Protein AF-A0A3D1TF73-F1 (afdb_monomer_lite)

Sequence (74 aa):
MANPPFPRETLKAKKTRALEICTLLDQDYPQAECALHHNTPLQLLIATILSAQCTDRRVNLVTPDLFQRFPDAH

Structure (mmCIF, N/CA/C/O backbone):
data_AF-A0A3D1TF73-F1
#
_entry.id   AF-A0A3D1TF73-F1
#
loop_
_atom_site.group_PDB
_atom_site.id
_atom_site.type_symbol
_atom_site.label_atom_id
_atom_site.label_alt_id
_atom_site.label_comp_id
_atom_site.label_asym_id
_atom_site.label_entity_id
_atom_site.label_seq_id
_atom_site.pdbx_PDB_ins_code
_atom_site.Cartn_x
_atom_site.Cartn_y
_atom_site.Cartn_z
_atom_site.occupancy
_atom_site.B_iso_or_equiv
_atom_site.auth_seq_id
_atom_site.auth_comp_id
_atom_site.auth_asym_id
_atom_site.auth_atom_id
_atom_site.pdbx_PDB_model_num
ATOM 1 N N . MET A 1 1 ? -20.659 29.520 12.761 1.00 58.16 1 MET A N 1
ATOM 2 C CA . MET A 1 1 ? -20.230 28.166 12.344 1.00 58.16 1 MET A CA 1
ATOM 3 C C . MET A 1 1 ? -21.203 27.178 12.965 1.00 58.16 1 MET A C 1
ATOM 5 O O . MET A 1 1 ? -21.364 27.219 14.176 1.00 58.16 1 MET A O 1
ATOM 9 N N . ALA A 1 2 ? -21.932 26.402 12.161 1.00 69.62 2 ALA A N 1
ATOM 10 C CA . ALA A 1 2 ? -22.916 25.448 12.674 1.00 69.62 2 ALA A CA 1
ATOM 11 C C . ALA A 1 2 ? -22.218 24.331 13.469 1.00 69.62 2 ALA A C 1
ATOM 13 O O . ALA A 1 2 ? -21.149 23.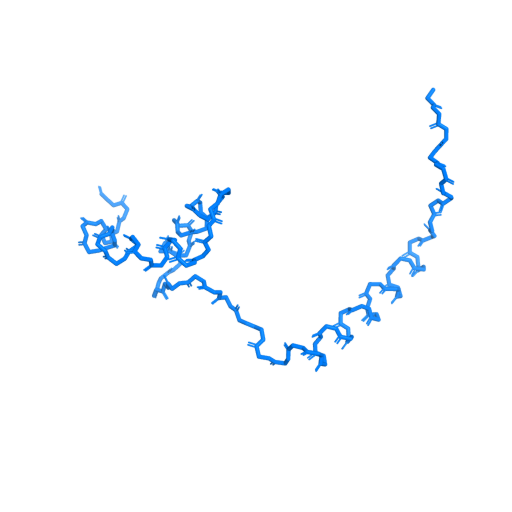866 13.069 1.00 69.62 2 ALA A O 1
ATOM 14 N N . ASN A 1 3 ? -22.815 23.912 14.587 1.00 63.72 3 ASN A N 1
ATOM 15 C CA . ASN A 1 3 ? -22.372 22.714 15.295 1.00 63.72 3 ASN A CA 1
ATOM 16 C C . ASN A 1 3 ? -22.513 21.504 14.356 1.00 63.72 3 ASN A C 1
ATOM 18 O O . ASN A 1 3 ? -23.525 21.412 13.655 1.00 63.72 3 ASN A O 1
ATOM 22 N N . PRO A 1 4 ? -21.532 20.583 14.311 1.00 70.81 4 PRO A N 1
ATOM 23 C CA . PRO A 1 4 ? -21.674 19.369 13.523 1.00 70.81 4 PRO A CA 1
ATOM 24 C C . PRO A 1 4 ? -22.909 18.582 14.002 1.00 70.81 4 PRO A C 1
ATOM 26 O O . PRO A 1 4 ? -23.170 18.550 15.206 1.00 70.81 4 PRO A O 1
ATOM 29 N N . PRO A 1 5 ? -23.660 17.937 13.088 1.00 73.81 5 PRO A N 1
ATOM 30 C CA . PRO A 1 5 ? -24.936 17.277 13.389 1.00 73.81 5 PRO A CA 1
ATOM 31 C C . PRO A 1 5 ? -24.817 16.110 14.380 1.00 73.81 5 PRO A C 1
ATOM 33 O O . PRO A 1 5 ? -25.827 15.625 14.878 1.00 73.81 5 PRO A O 1
ATOM 36 N N . PHE A 1 6 ? -23.591 15.684 14.698 1.00 76.25 6 PHE A N 1
ATOM 37 C CA . PHE A 1 6 ? -23.312 14.626 15.654 1.00 76.25 6 PHE A CA 1
ATOM 38 C C . PHE A 1 6 ? -22.277 15.097 16.681 1.00 76.25 6 PHE A C 1
ATOM 40 O O . PHE A 1 6 ? -21.236 15.646 16.291 1.00 76.25 6 PHE A O 1
ATOM 47 N N . PRO A 1 7 ? -22.529 14.887 17.986 1.00 80.38 7 PRO A N 1
ATOM 48 C CA . PRO A 1 7 ? -21.534 15.158 19.010 1.00 80.38 7 PRO A CA 1
ATOM 49 C C . PRO A 1 7 ? -20.282 14.318 18.736 1.00 80.38 7 PRO A C 1
ATOM 51 O O . PRO A 1 7 ? -20.358 13.126 18.438 1.00 80.38 7 PRO A O 1
ATOM 54 N N . ARG A 1 8 ? -19.110 14.953 18.813 1.00 84.12 8 ARG A N 1
ATOM 55 C CA . ARG A 1 8 ? -17.830 14.254 18.668 1.00 84.12 8 ARG A CA 1
ATOM 56 C C . ARG A 1 8 ? -17.624 13.341 19.877 1.00 84.12 8 ARG A C 1
ATOM 58 O O . ARG A 1 8 ? -17.748 13.784 21.014 1.00 84.12 8 ARG A O 1
ATOM 65 N N . GLU A 1 9 ? -17.293 12.080 19.625 1.00 90.75 9 GLU A N 1
ATOM 66 C CA . GLU A 1 9 ? -16.931 11.121 20.672 1.00 90.75 9 GLU A CA 1
ATOM 67 C C . GLU A 1 9 ? -15.653 11.549 21.428 1.00 90.75 9 GLU A C 1
ATOM 69 O O . GLU A 1 9 ? -14.823 12.307 20.916 1.00 90.75 9 GLU A O 1
ATOM 74 N N . THR A 1 10 ? -15.463 11.036 22.648 1.00 95.31 10 THR A N 1
ATOM 75 C CA . THR A 1 10 ? -14.217 11.252 23.404 1.00 95.31 10 THR A CA 1
ATOM 76 C C . THR A 1 10 ? -13.038 10.538 22.736 1.00 95.31 10 THR A C 1
ATOM 78 O O . THR A 1 10 ? -13.210 9.519 22.068 1.00 95.31 10 THR A O 1
ATOM 81 N N . LEU A 1 11 ? -11.806 11.006 22.975 1.00 94.56 11 LEU A N 1
ATOM 82 C CA . LEU A 1 11 ? -10.604 10.337 22.453 1.00 94.56 11 LEU A CA 1
ATOM 83 C C . LEU A 1 11 ? -10.498 8.869 22.895 1.00 94.56 11 LEU A C 1
ATOM 85 O O . LEU A 1 11 ? -10.011 8.040 22.129 1.00 94.56 11 LEU A O 1
ATOM 89 N N . LYS A 1 12 ? -10.959 8.544 24.112 1.00 96.56 12 LYS A N 1
ATOM 90 C CA . LYS A 1 12 ? -10.979 7.167 24.622 1.00 96.56 12 LYS A CA 1
ATOM 91 C C . LYS A 1 12 ? -11.944 6.302 23.811 1.00 96.56 12 LYS A C 1
ATOM 93 O O . LYS A 1 12 ? -11.524 5.274 23.296 1.00 96.56 12 LYS A O 1
ATOM 98 N N . ALA A 1 13 ? -13.188 6.756 23.644 1.00 96.44 13 ALA A N 1
ATOM 99 C CA . ALA A 1 13 ? -14.198 6.042 22.862 1.00 96.44 13 ALA A CA 1
ATOM 100 C C . ALA A 1 13 ? -13.760 5.846 21.398 1.00 96.44 13 ALA A C 1
ATOM 102 O O . ALA A 1 13 ? -13.847 4.735 20.879 1.00 96.44 13 ALA A O 1
ATOM 103 N N . LYS A 1 14 ? -13.166 6.880 20.780 1.00 95.94 14 LYS A N 1
ATOM 104 C CA . LYS A 1 14 ? -12.611 6.806 19.419 1.00 95.94 14 LYS A CA 1
ATOM 105 C C . LYS A 1 14 ? -11.554 5.714 19.266 1.00 95.94 14 LYS A C 1
ATOM 107 O O . LYS A 1 14 ? -11.566 4.984 18.281 1.00 95.94 14 LYS A O 1
ATOM 112 N N . LYS A 1 15 ? -10.623 5.620 20.224 1.00 97.56 15 LYS A N 1
ATOM 113 C CA . LYS A 1 15 ? -9.558 4.606 20.210 1.00 97.56 15 LYS A CA 1
ATOM 114 C C . LYS A 1 15 ? -10.120 3.197 20.375 1.00 97.56 15 LYS A C 1
ATOM 116 O O . LYS A 1 15 ? -9.719 2.318 19.623 1.00 97.56 15 LYS A O 1
ATOM 121 N N . THR A 1 16 ? -11.052 2.998 21.310 1.00 98.06 16 THR A N 1
ATOM 122 C CA . THR A 1 16 ? -11.720 1.702 21.512 1.00 98.06 16 THR A CA 1
ATOM 123 C C . THR A 1 16 ? -12.406 1.238 20.230 1.00 98.06 16 THR A C 1
ATOM 125 O O . THR A 1 16 ? -12.102 0.158 19.736 1.00 98.06 16 THR A O 1
ATOM 128 N N . ARG A 1 17 ? -13.223 2.103 19.620 1.00 97.19 17 ARG A N 1
ATOM 129 C CA . ARG A 1 17 ? -13.926 1.798 18.370 1.00 97.19 17 ARG A CA 1
ATOM 130 C C . ARG A 1 17 ? -12.974 1.516 17.203 1.00 97.19 17 ARG A C 1
ATOM 132 O O . ARG A 1 17 ? -13.243 0.638 16.395 1.00 97.19 17 ARG A O 1
ATOM 139 N N . ALA A 1 18 ? -11.863 2.250 17.096 1.00 97.75 18 ALA A N 1
ATOM 140 C CA . ALA A 1 18 ? -10.867 2.006 16.052 1.00 97.75 18 ALA A CA 1
ATOM 141 C C . ALA A 1 18 ? -10.212 0.622 16.189 1.00 97.75 18 ALA A C 1
ATOM 143 O O . ALA A 1 18 ? -10.056 -0.067 15.188 1.00 97.75 18 ALA A O 1
ATOM 144 N N . LEU A 1 19 ? -9.878 0.196 17.413 1.00 98.31 19 LEU A N 1
ATOM 145 C CA . LEU A 1 19 ? -9.303 -1.131 17.666 1.00 98.31 19 LEU A CA 1
ATOM 146 C C . LEU A 1 19 ? -10.291 -2.260 17.352 1.00 98.31 19 LEU A C 1
ATOM 148 O O . LEU A 1 19 ? -9.895 -3.266 16.766 1.00 98.31 19 LEU A O 1
ATOM 152 N N . GLU A 1 20 ? -11.567 -2.086 17.699 1.00 98.38 20 GLU A N 1
ATOM 153 C CA . GLU A 1 20 ? -12.633 -3.032 17.342 1.00 98.38 20 GLU A CA 1
ATOM 154 C C . GLU A 1 20 ? -12.768 -3.168 15.820 1.00 98.38 20 GLU A C 1
ATOM 156 O O . GLU A 1 20 ? -12.794 -4.282 15.306 1.00 98.38 20 GLU A O 1
ATOM 161 N N . ILE A 1 21 ? -12.772 -2.045 15.090 1.00 98.19 21 ILE A N 1
ATOM 162 C CA . ILE A 1 21 ? -12.820 -2.046 13.620 1.00 98.19 21 ILE A CA 1
ATOM 163 C C . ILE A 1 21 ? -11.604 -2.767 13.034 1.00 98.19 21 ILE A C 1
ATOM 165 O O . ILE A 1 21 ? -11.779 -3.615 12.167 1.00 98.19 21 ILE A O 1
ATOM 169 N N . CYS A 1 22 ? -10.389 -2.461 13.500 1.00 97.81 22 CYS A N 1
ATOM 170 C CA . CYS A 1 22 ? -9.182 -3.144 13.030 1.00 97.81 22 CYS A CA 1
ATOM 171 C C . CYS A 1 22 ? -9.255 -4.653 13.286 1.00 97.81 22 CYS A C 1
ATOM 173 O O . CYS A 1 22 ? -8.982 -5.426 12.381 1.00 97.81 22 CYS A O 1
ATOM 175 N N . THR A 1 23 ? -9.721 -5.069 14.468 1.00 98.25 23 THR A N 1
ATOM 176 C CA . THR A 1 23 ? -9.870 -6.493 14.811 1.00 98.25 23 THR A CA 1
ATOM 177 C C . THR A 1 23 ? -10.830 -7.210 13.860 1.00 98.25 23 THR A C 1
ATOM 179 O O . THR A 1 23 ? -10.542 -8.320 13.425 1.00 98.25 23 THR A O 1
ATOM 182 N N . LEU A 1 24 ? -11.961 -6.583 13.526 1.00 98.44 24 LEU A N 1
ATOM 183 C CA . LEU A 1 24 ? -12.927 -7.144 12.576 1.00 98.44 24 LEU A CA 1
ATOM 184 C C . LEU A 1 24 ? -12.356 -7.200 11.154 1.00 98.44 24 LEU A C 1
ATOM 186 O O . LEU A 1 24 ? -12.495 -8.215 10.484 1.00 98.44 24 LEU A O 1
ATOM 190 N N . LEU A 1 25 ? -11.667 -6.145 10.709 1.00 97.94 25 LEU A N 1
ATOM 191 C CA . LEU A 1 25 ? -11.033 -6.119 9.388 1.00 97.94 25 LEU A CA 1
ATOM 192 C C . LEU A 1 25 ? -9.942 -7.188 9.250 1.00 97.94 25 LEU A C 1
ATOM 194 O O . LEU A 1 25 ? -9.878 -7.843 8.213 1.00 97.94 25 LEU A O 1
ATOM 198 N N . ASP A 1 26 ? -9.132 -7.399 10.288 1.00 96.94 26 ASP A N 1
ATOM 199 C CA . ASP A 1 26 ? -8.094 -8.435 10.297 1.00 96.94 26 ASP A CA 1
ATOM 200 C C . ASP A 1 26 ? -8.703 -9.851 10.229 1.00 96.94 26 ASP A C 1
ATOM 202 O O . ASP A 1 26 ? -8.117 -10.753 9.629 1.00 96.94 26 ASP A O 1
ATOM 206 N N . GLN A 1 27 ? -9.888 -10.055 10.819 1.00 97.75 27 GLN A N 1
ATOM 207 C CA . GLN A 1 27 ? -10.627 -11.324 10.7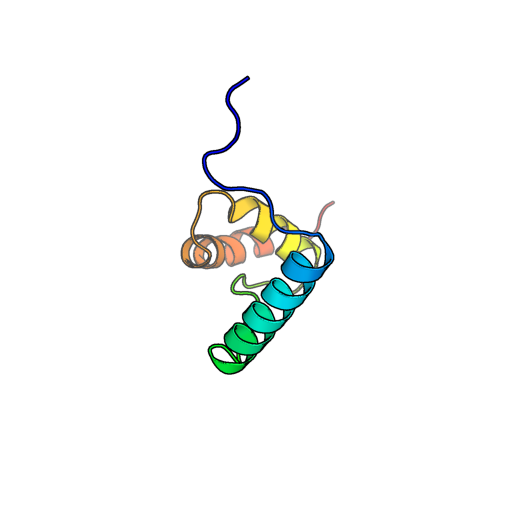53 1.00 97.75 27 GLN A CA 1
ATOM 208 C C . GLN A 1 27 ? -11.287 -11.548 9.387 1.00 97.75 27 GLN A C 1
ATOM 210 O O . GLN A 1 27 ? -11.226 -12.659 8.859 1.00 97.75 27 GLN A O 1
ATOM 215 N N . ASP A 1 28 ? -11.902 -10.508 8.821 1.00 98.19 28 ASP A N 1
ATOM 216 C CA . ASP A 1 28 ? -12.634 -10.583 7.553 1.00 98.19 28 ASP A CA 1
ATOM 217 C C . ASP A 1 28 ? -11.692 -10.648 6.337 1.00 98.19 28 ASP A C 1
ATOM 219 O O . ASP A 1 28 ? -12.023 -11.272 5.325 1.00 98.19 28 ASP A O 1
ATOM 223 N N . TYR A 1 29 ? -10.504 -10.037 6.428 1.00 97.38 29 TYR A N 1
ATOM 224 C CA . TYR A 1 29 ? -9.525 -9.944 5.339 1.00 97.38 29 TYR A CA 1
ATOM 225 C C . TYR A 1 29 ? -8.119 -10.406 5.771 1.00 97.38 29 TYR A C 1
ATOM 227 O O . TYR A 1 29 ? -7.157 -9.641 5.676 1.00 97.38 29 TYR A O 1
ATOM 235 N N . PRO A 1 30 ? -7.943 -11.678 6.179 1.00 95.81 30 PRO A N 1
ATOM 236 C CA . PRO A 1 30 ? -6.696 -12.175 6.777 1.00 95.81 30 PRO A CA 1
ATOM 237 C C . PRO A 1 30 ? -5.492 -12.207 5.818 1.00 95.81 30 PRO A C 1
ATOM 239 O O . PRO A 1 30 ? -4.367 -12.446 6.246 1.00 95.81 30 PRO A O 1
ATOM 242 N N . GLN A 1 31 ? -5.723 -12.009 4.519 1.00 95.44 31 GLN A N 1
ATOM 243 C CA . GLN A 1 31 ? -4.710 -12.022 3.457 1.00 95.44 31 GLN A CA 1
ATOM 244 C C . GLN A 1 31 ? -4.609 -10.666 2.740 1.00 95.44 31 GLN A C 1
ATOM 246 O O . GLN A 1 31 ? -4.189 -10.604 1.586 1.00 95.44 31 GLN A O 1
ATOM 251 N N . ALA A 1 32 ? -5.061 -9.578 3.371 1.00 94.50 32 ALA A N 1
ATOM 252 C CA . ALA A 1 32 ? -4.945 -8.248 2.787 1.00 94.50 32 ALA A CA 1
ATOM 253 C C . ALA A 1 32 ? -3.466 -7.847 2.642 1.00 94.50 32 ALA A C 1
ATOM 255 O O . ALA A 1 32 ? -2.751 -7.676 3.627 1.00 94.50 32 ALA A O 1
ATOM 256 N N . GLU A 1 33 ? -3.023 -7.661 1.401 1.00 94.19 33 GLU A N 1
ATOM 257 C CA . GLU A 1 33 ? -1.658 -7.268 1.050 1.00 94.19 33 GLU A CA 1
ATOM 258 C C . GLU A 1 33 ? -1.661 -6.050 0.113 1.00 94.19 33 GLU A C 1
ATOM 260 O O . GLU A 1 33 ? -2.704 -5.600 -0.370 1.00 94.19 33 GLU A O 1
ATOM 265 N N . CYS A 1 34 ? -0.479 -5.489 -0.152 1.00 95.81 34 CYS A N 1
ATOM 266 C CA . CYS A 1 34 ? -0.338 -4.415 -1.130 1.00 95.81 34 CYS A CA 1
ATOM 267 C C . CYS A 1 34 ? -0.692 -4.926 -2.536 1.00 95.81 34 CYS A C 1
ATOM 269 O O . CYS A 1 34 ? -0.051 -5.838 -3.050 1.00 95.81 34 CYS A O 1
ATOM 271 N N . ALA A 1 35 ? -1.678 -4.303 -3.184 1.00 96.25 35 ALA A N 1
ATOM 272 C CA . ALA A 1 35 ? -2.137 -4.712 -4.512 1.00 96.25 35 ALA A CA 1
ATOM 273 C C . ALA A 1 35 ? -1.233 -4.233 -5.666 1.00 96.25 35 ALA A C 1
ATOM 275 O O . ALA A 1 35 ? -1.383 -4.690 -6.801 1.00 96.25 35 ALA A O 1
ATOM 276 N N . LEU A 1 36 ? -0.307 -3.302 -5.412 1.00 98.06 36 LEU A N 1
ATOM 277 C CA . LEU A 1 36 ? 0.599 -2.763 -6.426 1.00 98.06 36 LEU A CA 1
ATOM 278 C C . LEU A 1 36 ? 1.814 -3.675 -6.597 1.00 98.06 36 LEU A C 1
ATOM 280 O O . LEU A 1 36 ? 2.550 -3.923 -5.644 1.00 98.06 36 LEU A O 1
ATOM 284 N N . HIS A 1 37 ? 2.071 -4.134 -7.819 1.00 98.06 37 HIS A N 1
ATOM 285 C CA . HIS A 1 37 ? 3.222 -4.987 -8.114 1.00 98.06 37 HIS A CA 1
ATOM 286 C C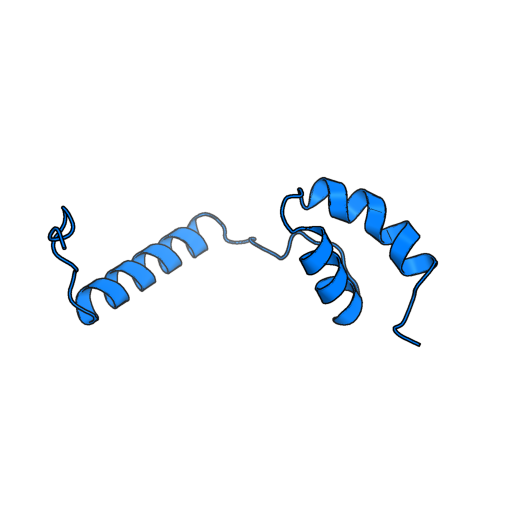 . HIS A 1 37 ? 4.512 -4.158 -8.166 1.00 98.06 37 HIS A C 1
ATOM 288 O O . HIS A 1 37 ? 4.632 -3.223 -8.962 1.00 98.06 37 HIS A O 1
ATOM 294 N N . HIS A 1 38 ? 5.487 -4.512 -7.330 1.00 97.75 38 HIS A N 1
ATOM 295 C CA . HIS A 1 38 ? 6.775 -3.831 -7.229 1.00 97.75 38 HIS A CA 1
ATOM 296 C C . HIS A 1 38 ? 7.840 -4.768 -6.645 1.00 97.75 38 HIS A C 1
ATOM 298 O O . HIS A 1 38 ? 7.525 -5.656 -5.859 1.00 97.75 38 HIS A O 1
ATOM 304 N N . ASN A 1 39 ? 9.107 -4.534 -6.991 1.00 97.62 39 ASN A N 1
ATOM 305 C CA . ASN A 1 39 ? 10.257 -5.274 -6.454 1.00 97.62 39 ASN A CA 1
ATOM 306 C C . ASN A 1 39 ? 11.193 -4.395 -5.611 1.00 97.62 39 ASN A C 1
ATOM 308 O O . ASN A 1 39 ? 12.092 -4.904 -4.945 1.00 97.62 39 ASN A O 1
ATOM 312 N N . THR A 1 40 ? 11.021 -3.070 -5.654 1.00 97.44 40 THR A N 1
ATOM 313 C CA . THR A 1 40 ? 11.869 -2.114 -4.931 1.00 97.44 40 THR A CA 1
ATOM 314 C C . THR A 1 40 ? 11.033 -0.995 -4.303 1.00 97.44 40 THR A C 1
ATOM 316 O O . THR A 1 40 ? 9.937 -0.698 -4.790 1.00 97.44 40 THR A O 1
ATOM 319 N N . PRO A 1 41 ? 11.543 -0.312 -3.259 1.00 97.62 41 PRO A N 1
ATOM 320 C CA . PRO A 1 41 ? 10.862 0.845 -2.675 1.00 97.62 41 PRO A CA 1
ATOM 321 C C . PRO A 1 41 ? 10.600 1.977 -3.679 1.00 97.62 41 PRO A C 1
ATOM 323 O O . PRO A 1 41 ? 9.559 2.626 -3.612 1.00 97.62 41 PRO A O 1
ATOM 326 N N . LEU A 1 42 ? 11.510 2.193 -4.638 1.00 97.75 42 LEU A N 1
ATOM 327 C CA . LEU A 1 42 ? 11.321 3.183 -5.702 1.00 97.75 42 LEU A CA 1
ATOM 328 C C . LEU A 1 42 ? 10.141 2.803 -6.605 1.00 97.75 42 LEU A C 1
ATOM 330 O O . LEU A 1 42 ? 9.289 3.643 -6.884 1.00 97.75 42 LEU A O 1
ATOM 334 N N . GLN A 1 43 ? 10.052 1.535 -7.016 1.00 98.25 43 GLN A N 1
ATOM 335 C CA . GLN A 1 43 ? 8.926 1.053 -7.817 1.00 98.25 43 GLN A CA 1
ATOM 336 C C . GLN A 1 43 ? 7.595 1.220 -7.077 1.00 98.25 43 GLN A C 1
ATOM 338 O O . GLN A 1 43 ? 6.631 1.690 -7.679 1.00 98.25 43 GLN A O 1
ATOM 343 N N . LEU A 1 44 ? 7.546 0.919 -5.773 1.00 98.19 44 LEU A N 1
ATOM 344 C CA . LEU A 1 44 ? 6.343 1.141 -4.964 1.00 98.19 44 LEU A CA 1
ATOM 345 C C . LEU A 1 44 ? 5.970 2.623 -4.886 1.00 98.19 44 LEU A C 1
ATOM 347 O O . LEU A 1 44 ? 4.800 2.965 -5.054 1.00 98.19 44 LEU A O 1
ATOM 351 N N . LEU A 1 45 ? 6.945 3.507 -4.662 1.00 97.88 45 LEU A N 1
ATOM 352 C CA . LEU A 1 45 ? 6.715 4.952 -4.625 1.00 97.88 45 LEU A CA 1
ATOM 353 C C . LEU A 1 45 ? 6.090 5.442 -5.937 1.00 97.88 45 LEU A C 1
ATOM 355 O O . LEU A 1 45 ? 5.065 6.123 -5.917 1.00 97.88 45 LEU A O 1
ATOM 359 N N . ILE A 1 46 ? 6.670 5.058 -7.075 1.00 97.75 46 ILE A N 1
ATOM 360 C CA . ILE A 1 46 ? 6.157 5.439 -8.394 1.00 97.75 46 ILE A CA 1
ATOM 361 C C . ILE A 1 46 ? 4.773 4.827 -8.647 1.00 97.75 46 ILE A C 1
ATOM 363 O O . ILE A 1 46 ? 3.862 5.545 -9.057 1.00 97.75 46 ILE A O 1
ATOM 367 N N . ALA A 1 47 ? 4.574 3.539 -8.353 1.00 98.25 47 ALA A N 1
ATOM 368 C CA . ALA A 1 47 ? 3.272 2.885 -8.493 1.00 98.25 47 ALA A CA 1
ATOM 369 C C . ALA A 1 47 ? 2.191 3.555 -7.624 1.00 98.25 47 ALA A C 1
ATOM 371 O O . ALA A 1 47 ? 1.059 3.709 -8.073 1.00 98.25 47 ALA A O 1
ATOM 372 N N . THR A 1 48 ? 2.548 4.019 -6.423 1.00 97.88 48 THR A N 1
ATOM 373 C CA . THR A 1 48 ? 1.648 4.753 -5.516 1.00 97.88 48 THR A CA 1
ATOM 374 C C . THR A 1 48 ? 1.270 6.123 -6.077 1.00 97.88 48 THR A C 1
ATOM 376 O O . THR A 1 48 ? 0.121 6.541 -5.985 1.00 97.88 48 THR A O 1
ATOM 379 N N . ILE A 1 49 ? 2.216 6.834 -6.696 1.00 97.94 49 ILE A N 1
ATOM 380 C CA . ILE A 1 49 ? 1.914 8.106 -7.369 1.00 97.94 49 ILE A CA 1
ATOM 381 C C . ILE A 1 49 ? 0.958 7.866 -8.547 1.00 97.94 49 ILE A C 1
ATOM 383 O O . ILE A 1 49 ? 0.002 8.618 -8.726 1.00 97.94 49 ILE A O 1
ATOM 387 N N . LEU A 1 50 ? 1.184 6.805 -9.326 1.00 97.44 50 LEU A N 1
ATOM 388 C CA . LEU A 1 50 ? 0.345 6.449 -10.475 1.00 97.44 50 LEU A CA 1
ATOM 389 C C . LEU A 1 50 ? -1.039 5.912 -10.086 1.00 97.44 50 LEU A C 1
ATOM 391 O O . LEU A 1 50 ? -1.965 6.005 -10.894 1.00 97.44 50 LEU A O 1
ATOM 395 N N . SER A 1 51 ? -1.197 5.342 -8.887 1.00 97.50 51 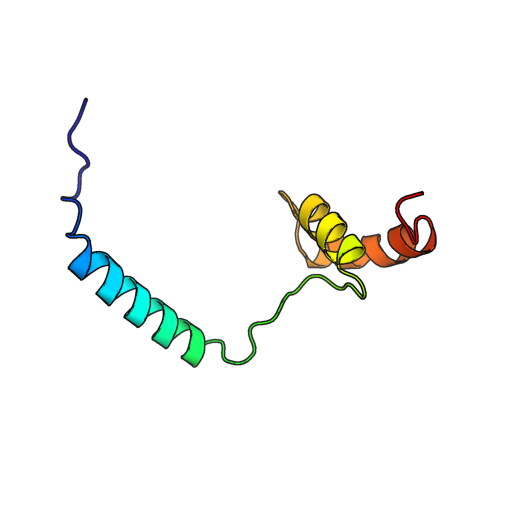SER A N 1
ATOM 396 C CA . SER A 1 51 ? -2.492 4.845 -8.407 1.00 97.50 51 SER A CA 1
ATOM 397 C C . SER A 1 51 ? -3.445 5.967 -8.005 1.00 97.50 51 SER A C 1
ATOM 399 O O . SER A 1 51 ? -4.654 5.743 -7.933 1.00 97.50 51 SER A O 1
ATOM 401 N N . ALA A 1 52 ? -2.945 7.194 -7.822 1.00 97.12 52 ALA A N 1
ATOM 402 C CA . ALA A 1 52 ? -3.787 8.356 -7.580 1.00 97.12 52 ALA A CA 1
ATOM 403 C C . ALA A 1 52 ? -4.845 8.500 -8.689 1.00 97.12 52 ALA A C 1
ATOM 405 O O . ALA A 1 52 ? -4.523 8.637 -9.869 1.00 97.12 52 ALA A O 1
ATOM 406 N N . GLN A 1 53 ? -6.124 8.477 -8.300 1.00 96.19 53 GLN A N 1
ATOM 407 C CA . GLN A 1 53 ? -7.270 8.552 -9.219 1.00 96.19 53 GLN A CA 1
ATOM 408 C C . GLN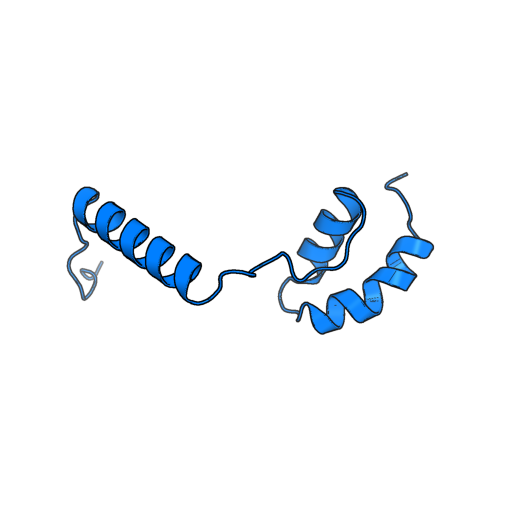 A 1 53 ? -7.268 7.467 -10.319 1.00 96.19 53 GLN A C 1
ATOM 410 O O . GLN A 1 53 ? -7.857 7.654 -11.385 1.00 96.19 53 GLN A O 1
ATOM 415 N N . CYS A 1 54 ? -6.624 6.328 -10.062 1.00 95.56 54 CYS A N 1
ATOM 416 C CA . CYS A 1 54 ? -6.511 5.191 -10.967 1.00 95.56 54 CYS A CA 1
ATOM 417 C C . CYS A 1 54 ? -6.803 3.885 -10.207 1.00 95.56 54 CYS A C 1
ATOM 419 O O . CYS A 1 54 ? -6.959 3.876 -8.991 1.00 95.56 54 CYS A O 1
ATOM 421 N N . THR A 1 55 ? -6.911 2.765 -10.922 1.00 97.56 55 THR A N 1
ATOM 422 C CA . THR A 1 55 ? -7.068 1.443 -10.292 1.00 97.56 55 THR A CA 1
ATOM 423 C C . THR A 1 55 ? -5.730 0.721 -10.255 1.00 97.56 55 THR A C 1
ATOM 425 O O . THR A 1 55 ? -4.980 0.785 -11.232 1.00 97.56 55 THR A O 1
ATOM 428 N N . ASP A 1 56 ? -5.469 -0.046 -9.196 1.00 97.38 56 ASP A N 1
ATOM 429 C CA . ASP A 1 56 ? -4.246 -0.855 -9.071 1.00 97.38 56 ASP A CA 1
ATOM 430 C C . ASP A 1 56 ? -4.061 -1.787 -10.274 1.00 97.38 56 ASP A C 1
ATOM 432 O O . ASP A 1 56 ? -2.966 -1.912 -10.815 1.00 97.38 56 ASP A O 1
ATOM 436 N N . ARG A 1 57 ? -5.162 -2.349 -10.797 1.00 98.00 57 ARG A N 1
ATOM 437 C CA . ARG A 1 57 ? -5.156 -3.145 -12.033 1.00 98.00 57 ARG A CA 1
ATOM 438 C C . ARG A 1 57 ? -4.556 -2.377 -13.209 1.00 98.00 57 ARG A C 1
ATOM 440 O O . ARG A 1 57 ? -3.774 -2.942 -13.967 1.00 98.00 57 ARG A O 1
ATOM 447 N N . ARG A 1 58 ? -4.945 -1.115 -13.409 1.00 97.81 58 ARG A N 1
ATOM 448 C CA . ARG A 1 58 ? -4.436 -0.298 -14.517 1.00 97.81 58 ARG A CA 1
ATOM 449 C C . ARG A 1 58 ? -2.976 0.082 -14.296 1.00 97.81 58 ARG A C 1
ATOM 451 O O . ARG A 1 58 ? -2.229 0.064 -15.267 1.00 97.81 58 ARG A O 1
ATOM 458 N N . VAL A 1 59 ? -2.577 0.367 -13.057 1.00 98.44 59 VAL A N 1
ATOM 459 C CA . VAL A 1 59 ? -1.174 0.623 -12.698 1.00 98.44 59 VAL A CA 1
ATOM 460 C C . VAL A 1 59 ? -0.313 -0.608 -12.994 1.00 98.44 59 VAL A C 1
ATOM 462 O O . VAL A 1 59 ? 0.646 -0.505 -13.750 1.00 98.44 59 VAL A O 1
ATOM 465 N N . ASN A 1 60 ? -0.718 -1.789 -12.528 1.00 98.44 60 ASN A N 1
ATOM 466 C CA . ASN A 1 60 ? 0.013 -3.045 -12.730 1.00 98.44 60 ASN A CA 1
ATOM 467 C C . ASN A 1 60 ? 0.124 -3.470 -14.206 1.00 98.44 60 ASN A C 1
ATOM 469 O O . ASN A 1 60 ? 1.011 -4.246 -14.550 1.00 98.44 60 ASN A O 1
ATOM 473 N N . LEU A 1 61 ? -0.760 -2.977 -15.085 1.00 98.31 61 LEU A N 1
ATOM 474 C CA . LEU A 1 61 ? -0.652 -3.191 -16.533 1.00 98.31 61 LEU A CA 1
ATOM 475 C C . LEU A 1 61 ? 0.432 -2.326 -17.187 1.00 98.31 61 LEU A C 1
ATOM 477 O O . LEU A 1 61 ? 0.959 -2.722 -18.219 1.00 98.31 61 LEU A O 1
ATOM 481 N N . VAL A 1 62 ? 0.732 -1.144 -16.638 1.00 97.69 62 VAL A N 1
ATOM 482 C CA . VAL A 1 62 ? 1.654 -0.175 -17.263 1.00 97.69 62 VAL A CA 1
ATOM 483 C C . VAL A 1 62 ? 3.031 -0.145 -16.607 1.00 97.69 62 VAL A C 1
ATOM 485 O O . VAL A 1 62 ? 4.012 0.225 -17.251 1.00 97.69 62 VAL A O 1
ATOM 488 N N . THR A 1 63 ? 3.127 -0.522 -15.332 1.00 98.12 63 THR A N 1
ATOM 489 C CA . THR A 1 63 ? 4.382 -0.462 -14.581 1.00 98.12 63 THR A CA 1
ATOM 490 C C . THR A 1 63 ? 5.481 -1.411 -15.069 1.00 98.12 63 THR A C 1
ATOM 492 O O . THR A 1 63 ? 6.631 -0.989 -14.978 1.00 98.12 63 THR A O 1
ATOM 495 N N . PRO A 1 64 ? 5.224 -2.613 -15.635 1.00 98.38 64 PRO A N 1
ATOM 496 C CA . PRO A 1 64 ? 6.305 -3.467 -16.137 1.00 98.38 64 PRO A CA 1
ATOM 497 C C . PRO A 1 64 ? 7.152 -2.780 -17.218 1.00 98.38 64 PRO A C 1
ATOM 499 O O . PRO A 1 64 ? 8.372 -2.692 -17.078 1.00 98.38 64 PRO A O 1
ATOM 502 N N . ASP A 1 65 ? 6.504 -2.204 -18.235 1.00 98.12 65 ASP A N 1
ATOM 503 C CA . ASP A 1 65 ? 7.186 -1.486 -19.319 1.00 98.12 65 ASP A CA 1
ATOM 504 C C . ASP A 1 65 ? 7.872 -0.212 -18.805 1.00 98.12 65 ASP A C 1
ATOM 506 O O . ASP A 1 65 ? 8.988 0.120 -19.215 1.00 98.12 65 ASP A O 1
ATOM 510 N N . LEU A 1 66 ? 7.221 0.499 -17.875 1.00 97.62 66 LEU A N 1
ATOM 511 C CA . LEU A 1 66 ? 7.783 1.695 -17.249 1.00 97.62 66 LEU A CA 1
ATOM 512 C C . LEU A 1 66 ? 9.070 1.369 -16.482 1.00 97.62 66 LEU A C 1
ATOM 514 O O . LEU A 1 66 ? 10.072 2.053 -16.668 1.00 97.62 66 LEU A O 1
ATOM 518 N N . PHE A 1 67 ? 9.058 0.326 -15.651 1.00 98.00 67 PHE A N 1
ATOM 519 C CA . PHE A 1 67 ? 10.200 -0.062 -14.820 1.00 98.00 67 PHE A CA 1
ATOM 520 C C . PHE A 1 67 ? 11.327 -0.696 -15.628 1.00 98.00 67 PHE A C 1
ATOM 522 O O . PHE A 1 67 ? 12.489 -0.540 -15.270 1.00 98.00 67 PHE A O 1
ATOM 529 N N . GLN A 1 68 ? 11.014 -1.371 -16.735 1.00 97.75 68 GLN A N 1
ATOM 530 C CA . GLN A 1 68 ? 12.041 -1.825 -17.667 1.00 97.75 68 GLN A CA 1
ATOM 531 C C . GLN A 1 68 ? 12.750 -0.637 -18.332 1.00 97.75 68 GLN A C 1
ATOM 533 O O . GLN 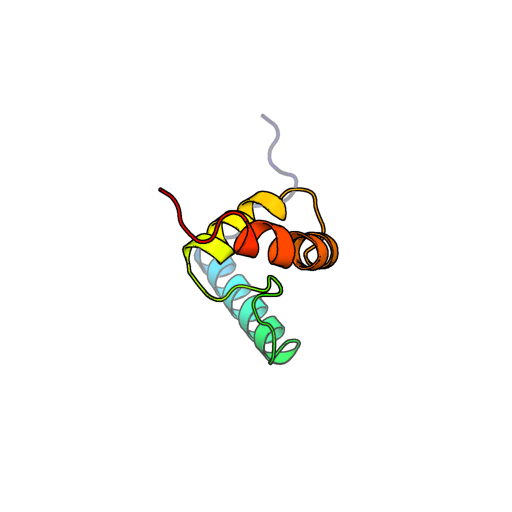A 1 68 ? 13.965 -0.668 -18.523 1.00 97.75 68 GLN A O 1
ATOM 538 N N . ARG A 1 69 ? 11.998 0.408 -18.701 1.00 97.75 69 ARG A N 1
ATOM 539 C CA . ARG A 1 69 ? 12.547 1.597 -19.366 1.00 97.75 69 ARG A CA 1
ATOM 540 C C . ARG A 1 69 ? 13.281 2.536 -18.407 1.00 97.75 69 ARG A C 1
ATOM 542 O O . ARG A 1 69 ? 14.249 3.167 -18.821 1.00 97.75 69 ARG A O 1
ATOM 549 N N . PHE A 1 70 ? 12.816 2.628 -17.166 1.00 96.94 70 PHE A N 1
ATOM 550 C CA . PHE A 1 70 ? 13.361 3.484 -16.112 1.00 96.94 70 PHE A CA 1
ATOM 551 C C . PHE A 1 70 ? 13.620 2.635 -14.854 1.00 96.94 70 PHE A C 1
ATOM 553 O O . PHE A 1 70 ? 12.779 2.598 -13.951 1.00 96.94 70 PHE A O 1
ATOM 560 N N . PRO A 1 71 ? 14.740 1.888 -14.813 1.00 94.88 71 PRO A N 1
ATOM 561 C CA . PRO A 1 71 ? 15.015 0.940 -13.732 1.00 94.88 71 PRO A CA 1
ATOM 562 C C . PRO A 1 71 ? 15.436 1.609 -12.415 1.00 94.88 71 PRO A C 1
ATOM 564 O O . PRO A 1 71 ? 15.224 1.032 -11.346 1.00 94.88 71 PRO A O 1
ATOM 567 N N . ASP A 1 72 ? 16.009 2.812 -12.478 1.00 94.50 72 ASP A N 1
ATOM 568 C CA . ASP A 1 72 ? 16.472 3.594 -11.331 1.00 94.50 72 ASP A CA 1
ATOM 569 C C . ASP A 1 72 ? 16.163 5.098 -11.504 1.00 94.50 72 ASP A C 1
ATOM 571 O O . ASP A 1 72 ? 15.378 5.486 -12.370 1.00 94.50 72 ASP A O 1
ATOM 575 N N . ALA A 1 73 ? 16.680 5.933 -10.598 1.00 92.81 73 ALA A N 1
ATOM 576 C CA . ALA A 1 73 ? 16.358 7.360 -10.501 1.00 92.81 73 ALA A CA 1
ATOM 577 C C . ALA A 1 73 ? 17.437 8.295 -11.087 1.00 92.81 73 ALA A C 1
ATOM 579 O O . ALA A 1 73 ? 17.372 9.502 -10.836 1.00 92.81 73 ALA A O 1
ATOM 580 N N . HIS A 1 74 ? 18.440 7.754 -11.784 1.00 87.62 74 HIS A N 1
ATOM 581 C CA . HIS A 1 74 ? 19.567 8.515 -12.334 1.00 87.62 74 HIS A CA 1
ATOM 582 C C . HIS A 1 74 ? 19.309 8.978 -13.772 1.00 87.62 74 HIS A C 1
ATOM 584 O O . HIS A 1 74 ? 19.797 10.085 -14.099 1.00 87.62 74 HIS A O 1
#

Radius of gyration: 19.31 Å; chains: 1; bounding box: 44×40×44 Å

pLDDT: mean 94.28, std 8.34, range [58.16, 98.44]

Secondary structure (DSSP, 8-state):
-PPPSSPPPPHHHHHHHHHHHHHHHHHH-TT----S--SSHHHHHHHHHHHTTS-HHHHHHHHHHHHHH--S--

Foldseek 3Di:
DDDPPDDDDDPVVVVVVVVVVVVVCCVVCVPDDDLADDDDPVLVVVLVVVCVVHPSVVSNVPSVVVCVVDVDDD